Protein AF-A0A6P0RL73-F1 (afdb_monomer)

Secondary structure (DSSP, 8-state):
-HHHHHHHHHHHHHHHHHHT-TTTGGGSTTS-HHHHHHHHHHHHHHHHHHHHHHHHHHH-TTSBGGGTS-HHHHHHHHHHHH--S---SSPPBHHHHHHHHHHHTT-----

Foldseek 3Di:
DVVVVLVVVLVVVVVVVVVVPPPDCVVVPPPDPPVVVVVSVVVSVVVVLLVVLVVCCVVFVADFCCVNAPPVRQLVLCCVQVVDNDDDPGGGTSNVSNVSVCVVVVPPPPD

Solvent-accessible surface area (backbone atoms only — not comparable to full-atom values): 6608 Å² total; per-residue (Å²): 119,69,67,62,56,51,52,53,52,51,52,52,49,53,53,50,60,63,65,68,53,82,73,78,49,81,83,68,63,82,84,49,64,67,57,53,51,53,49,48,54,52,51,46,56,52,50,50,52,52,52,51,53,59,47,46,35,69,75,47,33,80,42,54,28,65,82,84,32,55,72,66,56,52,49,52,50,47,29,67,73,68,72,42,92,80,76,73,96,62,72,57,33,29,38,57,52,51,51,52,54,36,43,76,72,67,48,76,80,79,127

Structure (mmCIF, N/CA/C/O backbone):
data_AF-A0A6P0RL73-F1
#
_entry.id   AF-A0A6P0RL73-F1
#
loop_
_atom_site.group_PDB
_atom_site.id
_atom_site.type_symbol
_atom_site.label_atom_id
_atom_site.label_alt_id
_atom_site.label_comp_id
_atom_site.label_asym_id
_atom_site.label_entity_id
_atom_site.label_seq_id
_atom_site.pdbx_PDB_ins_code
_atom_site.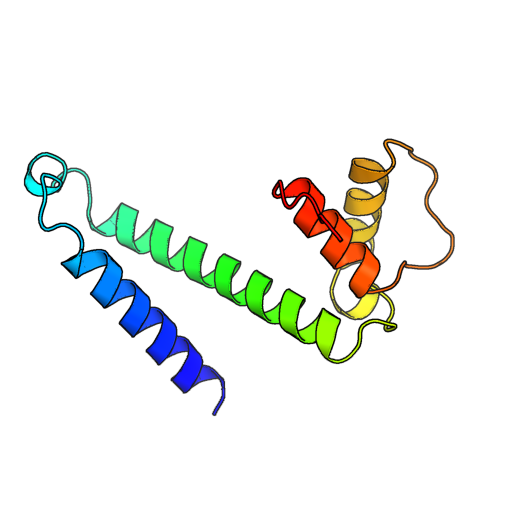Cartn_x
_atom_site.Cartn_y
_atom_site.Cartn_z
_atom_site.occupancy
_atom_site.B_iso_or_equiv
_atom_site.auth_seq_id
_atom_site.auth_comp_id
_atom_site.auth_asym_id
_atom_site.auth_atom_id
_atom_site.pdbx_PDB_model_num
ATOM 1 N N . MET A 1 1 ? -23.627 -9.408 -5.261 1.00 42.38 1 MET A N 1
ATOM 2 C CA . MET A 1 1 ? -23.274 -10.546 -4.377 1.00 42.38 1 MET A CA 1
ATOM 3 C C . MET A 1 1 ? -21.981 -10.307 -3.576 1.00 42.38 1 MET A C 1
ATOM 5 O O . MET A 1 1 ? -21.924 -10.745 -2.436 1.00 42.38 1 MET A O 1
ATOM 9 N N . LEU A 1 2 ? -20.996 -9.552 -4.095 1.00 33.00 2 LEU A N 1
ATOM 10 C CA . LEU A 1 2 ? -19.756 -9.171 -3.380 1.00 33.00 2 LEU A CA 1
ATOM 11 C C . LEU A 1 2 ? -19.970 -8.271 -2.139 1.00 33.00 2 LEU A C 1
ATOM 13 O O . LEU A 1 2 ? -19.357 -8.496 -1.098 1.00 33.00 2 LEU A O 1
ATOM 17 N N . THR A 1 3 ? -20.921 -7.335 -2.184 1.00 36.31 3 THR A N 1
ATOM 18 C CA . THR A 1 3 ? -21.178 -6.379 -1.087 1.00 36.31 3 THR A CA 1
ATOM 19 C C . THR A 1 3 ? -21.685 -7.019 0.212 1.00 36.31 3 THR A C 1
ATOM 21 O O . THR A 1 3 ? -21.322 -6.569 1.295 1.00 36.31 3 THR A O 1
ATOM 24 N N . VAL A 1 4 ? -22.473 -8.097 0.139 1.00 41.00 4 VAL A N 1
ATOM 25 C CA . VAL A 1 4 ? -23.043 -8.763 1.330 1.00 41.00 4 VAL A CA 1
ATOM 26 C C . VAL A 1 4 ? -21.983 -9.585 2.070 1.00 41.00 4 VAL A C 1
ATOM 28 O O . VAL A 1 4 ? -21.939 -9.593 3.300 1.00 41.00 4 VAL A O 1
ATOM 31 N N . VAL A 1 5 ? -21.076 -10.235 1.333 1.00 47.16 5 VAL A N 1
ATOM 32 C CA . VAL A 1 5 ? -19.988 -11.027 1.926 1.00 47.16 5 VAL A CA 1
ATOM 33 C C . VAL A 1 5 ? -18.972 -10.110 2.606 1.00 47.16 5 VAL A C 1
ATOM 35 O O . VAL A 1 5 ? -18.576 -10.386 3.737 1.00 47.16 5 VAL A O 1
ATOM 38 N N . GLN A 1 6 ? -18.648 -8.977 1.983 1.00 47.38 6 GLN A N 1
ATOM 39 C CA . GLN A 1 6 ? -17.823 -7.918 2.566 1.00 47.38 6 GLN A CA 1
ATOM 40 C C . GLN A 1 6 ? -18.389 -7.369 3.866 1.00 47.38 6 GLN A C 1
ATOM 42 O O . GLN A 1 6 ? -17.693 -7.374 4.879 1.00 47.38 6 GLN A O 1
ATOM 47 N N . LEU A 1 7 ? -19.663 -6.967 3.863 1.00 45.53 7 LEU A N 1
ATOM 48 C CA . LEU A 1 7 ? -20.317 -6.459 5.065 1.00 45.53 7 LEU A CA 1
ATOM 49 C C . LEU A 1 7 ? -20.326 -7.522 6.171 1.00 45.53 7 LEU A C 1
ATOM 51 O O . LEU A 1 7 ? -20.074 -7.209 7.325 1.00 45.53 7 LEU A O 1
ATOM 55 N N . SER A 1 8 ? -20.537 -8.797 5.823 1.00 44.88 8 SER A N 1
ATOM 56 C CA . SER A 1 8 ? -20.546 -9.898 6.794 1.00 44.88 8 SER A CA 1
ATOM 57 C C . SER A 1 8 ? -19.163 -10.247 7.362 1.00 44.88 8 SER A C 1
ATOM 59 O O . SER A 1 8 ? -19.074 -10.737 8.487 1.00 44.88 8 SER A O 1
ATOM 61 N N . LEU A 1 9 ? -18.087 -10.047 6.595 1.00 49.12 9 LEU A N 1
ATOM 62 C CA . LEU A 1 9 ? -16.706 -10.265 7.039 1.00 49.12 9 LEU A CA 1
ATOM 63 C C . LEU A 1 9 ? -16.249 -9.125 7.938 1.00 49.12 9 LEU A C 1
ATOM 65 O O . LEU A 1 9 ? -15.673 -9.377 8.992 1.00 49.12 9 LEU A O 1
ATOM 69 N N . VAL A 1 10 ? -16.595 -7.895 7.561 1.00 56.00 10 VAL A N 1
ATOM 70 C CA . VAL A 1 10 ? -16.419 -6.711 8.396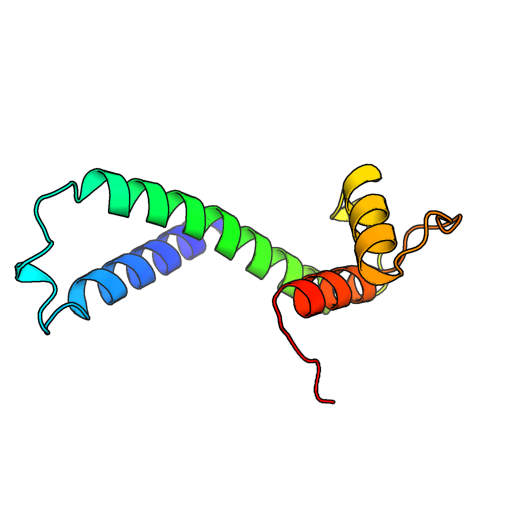 1.00 56.00 10 VAL A CA 1
ATOM 71 C C . VAL A 1 10 ? -17.183 -6.881 9.702 1.00 56.00 10 VAL A C 1
ATOM 73 O O . VAL A 1 10 ? -16.572 -6.825 10.758 1.00 56.00 10 VAL A O 1
ATOM 76 N N . ASN A 1 11 ? -18.477 -7.203 9.662 1.00 52.00 11 ASN A N 1
ATOM 77 C CA . ASN A 1 11 ? -19.286 -7.324 10.876 1.00 52.00 11 ASN A CA 1
ATOM 78 C C . ASN A 1 11 ? -18.797 -8.454 11.801 1.00 52.00 11 ASN A C 1
ATOM 80 O O . ASN A 1 11 ? -18.828 -8.321 13.021 1.00 52.00 11 ASN A O 1
ATOM 84 N N . ARG A 1 12 ? -18.254 -9.540 11.231 1.00 51.50 12 ARG A N 1
ATOM 85 C CA . ARG A 1 12 ? -17.611 -10.621 11.998 1.00 51.50 12 ARG A CA 1
ATOM 86 C C . ARG A 1 12 ? -16.236 -10.247 12.553 1.00 51.50 12 ARG A C 1
ATOM 88 O O . ARG A 1 12 ? -15.868 -10.744 13.614 1.00 51.50 12 ARG A O 1
ATOM 95 N N . ALA A 1 13 ? -15.473 -9.398 11.866 1.00 52.62 13 ALA A N 1
ATO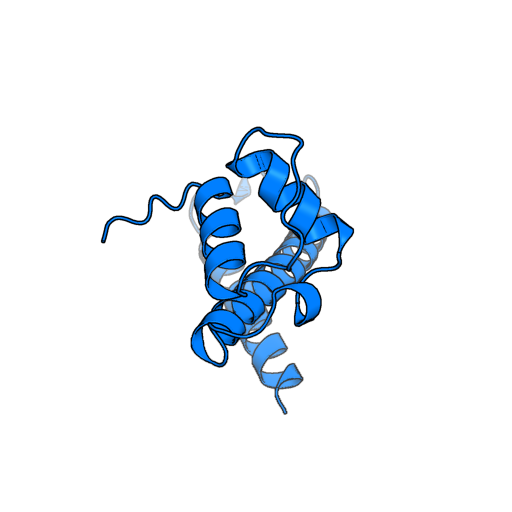M 96 C CA . ALA A 1 13 ? -14.223 -8.847 12.385 1.00 52.62 13 ALA A CA 1
ATOM 97 C C . ALA A 1 13 ? -14.495 -7.847 13.523 1.00 52.62 13 ALA A C 1
ATOM 99 O O . ALA A 1 13 ? -13.848 -7.924 14.564 1.00 52.62 13 ALA A O 1
ATOM 100 N N . LEU A 1 14 ? -15.517 -6.997 13.371 1.00 53.78 14 LEU A N 1
ATOM 101 C CA . LEU A 1 14 ? -16.001 -6.059 14.388 1.00 53.78 14 LEU A CA 1
ATOM 102 C C . LEU A 1 14 ? -16.438 -6.789 15.667 1.00 53.78 14 LEU A C 1
ATOM 104 O O . LEU A 1 14 ? -15.975 -6.454 16.756 1.00 53.78 14 LEU A O 1
ATOM 108 N N . SER A 1 15 ? -17.252 -7.842 15.545 1.00 53.25 15 SER A N 1
ATOM 109 C CA . SER A 1 15 ? -17.718 -8.610 16.707 1.00 53.25 15 SER A CA 1
ATOM 110 C C . SER A 1 15 ? -16.586 -9.358 17.422 1.00 53.25 15 SER A C 1
ATOM 112 O O . SER A 1 15 ? -16.608 -9.503 18.642 1.00 53.25 15 SER A O 1
ATOM 114 N N . ARG A 1 16 ? -15.566 -9.825 16.685 1.00 49.38 16 ARG A N 1
ATOM 115 C CA . ARG A 1 16 ? -14.394 -10.501 17.271 1.00 49.38 16 ARG A CA 1
ATOM 1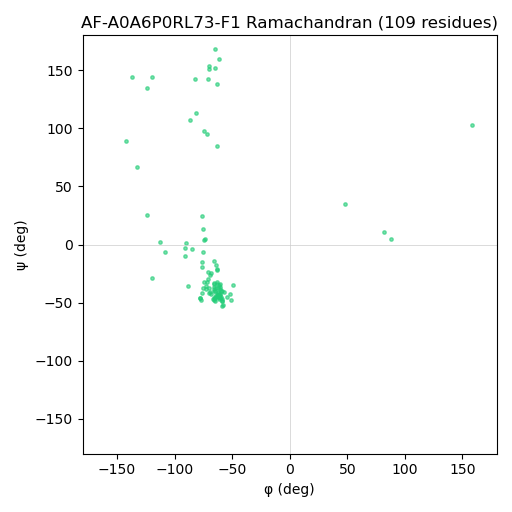16 C C . ARG A 1 16 ? -13.466 -9.541 18.007 1.00 49.38 16 ARG A C 1
ATOM 118 O O . ARG A 1 16 ? -12.947 -9.916 19.054 1.00 49.38 16 ARG A O 1
ATOM 125 N N . LEU A 1 17 ? -13.277 -8.332 17.479 1.00 50.50 17 LEU A N 1
ATOM 126 C CA . LEU A 1 17 ? -12.504 -7.281 18.143 1.00 50.50 17 LEU A CA 1
ATOM 127 C C . LEU A 1 17 ? -13.200 -6.818 19.428 1.00 50.50 17 LEU A C 1
ATOM 129 O O . LEU A 1 17 ? -12.538 -6.644 20.443 1.00 50.50 17 LEU A O 1
ATOM 133 N N . TYR A 1 18 ? -14.534 -6.727 19.418 1.00 53.38 18 TYR A N 1
ATOM 134 C CA . TYR A 1 18 ? -15.319 -6.410 20.611 1.00 53.38 18 TYR A CA 1
ATOM 135 C C . TYR A 1 18 ? -15.141 -7.465 21.722 1.00 53.38 18 TYR A C 1
ATOM 137 O O . TYR A 1 18 ? -14.835 -7.113 22.861 1.00 53.38 18 TYR A O 1
ATOM 145 N N . SER A 1 19 ? -15.231 -8.763 21.395 1.00 45.28 19 SER A N 1
ATOM 146 C CA . SER A 1 19 ? -15.116 -9.857 22.380 1.00 45.28 19 SER A CA 1
ATOM 147 C C . SER A 1 19 ? -13.698 -10.178 22.868 1.00 45.28 19 SER A C 1
ATOM 149 O O . SER A 1 19 ? -13.567 -10.801 23.918 1.00 45.28 19 SER A O 1
ATOM 151 N N . GLN A 1 20 ? -12.633 -9.787 22.159 1.00 46.47 20 GLN A N 1
ATOM 152 C CA . GLN A 1 20 ? -11.255 -10.002 22.643 1.00 46.47 20 GLN A CA 1
ATOM 153 C C . GLN A 1 20 ? -10.839 -9.029 23.763 1.00 46.47 20 GLN A C 1
ATOM 155 O O . GLN A 1 20 ? -9.803 -9.225 24.391 1.00 46.47 20 GLN A O 1
ATOM 160 N N . SER A 1 21 ? -11.673 -8.039 24.086 1.00 45.28 21 SER A N 1
ATOM 161 C CA . SER A 1 21 ? -11.448 -7.034 25.137 1.00 45.28 21 SER A CA 1
ATOM 162 C C . SER A 1 21 ? -11.673 -7.552 26.571 1.00 45.28 21 SER A C 1
ATOM 164 O O . SER A 1 21 ? -11.971 -6.765 27.461 1.00 45.28 21 SER A O 1
ATOM 166 N N . GLY A 1 22 ? -11.551 -8.859 26.822 1.00 47.66 22 GLY A N 1
ATOM 167 C CA . GLY A 1 22 ? -11.772 -9.479 28.138 1.00 47.66 22 GLY A CA 1
ATOM 168 C C . GLY A 1 22 ? -10.650 -9.265 29.162 1.00 47.66 22 GLY A C 1
ATOM 169 O O . GLY A 1 22 ? -10.608 -9.964 30.168 1.00 47.66 22 GLY A O 1
ATOM 170 N N . CYS A 1 23 ? -9.708 -8.351 28.916 1.00 47.34 23 CYS A N 1
ATOM 171 C CA . CYS A 1 23 ? -8.622 -8.073 29.850 1.00 47.34 23 CYS A CA 1
ATOM 172 C C . CYS A 1 23 ? -8.296 -6.573 29.870 1.00 47.34 23 CYS A C 1
ATOM 174 O O . CYS A 1 23 ? -7.452 -6.088 29.122 1.00 47.34 23 CYS A O 1
ATOM 176 N N . GLY A 1 24 ? -8.986 -5.832 30.741 1.00 48.06 24 GLY A N 1
ATOM 177 C CA . GLY A 1 24 ? -8.539 -4.517 31.215 1.00 48.06 24 GLY A CA 1
ATOM 178 C C . GLY A 1 24 ? -8.935 -3.293 30.386 1.00 48.06 24 GLY A C 1
ATOM 179 O O . GLY A 1 24 ? -8.535 -2.187 30.743 1.00 48.06 24 GLY A O 1
ATOM 180 N N . LEU A 1 25 ? -9.747 -3.442 29.333 1.00 45.25 25 LEU A N 1
ATOM 181 C CA . LEU A 1 25 ? -10.281 -2.300 28.572 1.00 45.25 25 LEU A CA 1
ATOM 182 C C . LEU A 1 25 ? -11.431 -1.578 29.308 1.00 45.25 25 LEU A C 1
ATOM 184 O O . LEU A 1 25 ? -11.768 -0.443 28.982 1.00 45.25 25 LEU A O 1
ATOM 188 N N . GLU A 1 26 ? -11.999 -2.215 30.334 1.00 46.50 26 GLU A N 1
ATOM 189 C CA . GLU A 1 26 ? -13.147 -1.741 31.123 1.00 46.50 26 GLU A CA 1
ATOM 190 C C . GLU A 1 26 ? -12.859 -0.473 31.946 1.00 46.50 26 GLU A C 1
ATOM 192 O O . GLU A 1 26 ? -13.789 0.195 32.387 1.00 46.50 26 GLU A O 1
ATOM 197 N N . LYS A 1 27 ? -11.588 -0.080 32.117 1.00 44.59 27 LYS A N 1
ATOM 198 C CA . LYS A 1 27 ? -11.222 1.183 32.790 1.00 44.59 27 LYS A CA 1
ATOM 199 C C . LYS A 1 27 ? -11.078 2.387 31.849 1.00 44.59 27 LYS A C 1
ATOM 201 O O . LYS A 1 27 ? -10.988 3.505 32.341 1.00 44.59 27 LYS A O 1
ATOM 206 N N . LEU A 1 28 ? -11.084 2.180 30.527 1.00 49.97 28 LEU A N 1
ATOM 207 C CA . LEU A 1 28 ? -10.999 3.247 29.511 1.00 49.97 28 LEU A CA 1
ATOM 208 C C . LEU A 1 28 ? -12.287 3.408 28.675 1.00 49.97 28 LEU A C 1
ATOM 210 O O . LEU A 1 28 ? -12.337 4.235 27.766 1.00 49.97 28 LEU A O 1
ATOM 214 N N . GLN A 1 29 ? -13.337 2.629 28.956 1.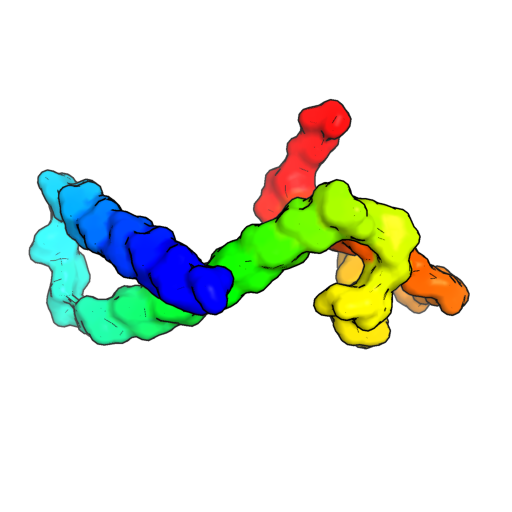00 46.72 29 GLN A N 1
ATOM 215 C CA . GLN A 1 29 ? -14.507 2.473 28.080 1.00 46.72 29 GLN A CA 1
ATOM 216 C C . GLN A 1 29 ? -15.500 3.651 28.009 1.00 46.72 29 GLN A C 1
ATOM 218 O O . GLN A 1 29 ? -16.514 3.530 27.325 1.00 46.72 29 GLN A O 1
ATOM 223 N N . LEU A 1 30 ? -15.252 4.797 28.649 1.00 48.91 30 LEU A N 1
ATOM 224 C CA . LEU A 1 30 ? -16.268 5.857 28.769 1.00 48.91 30 LEU A CA 1
ATOM 225 C C . LEU A 1 30 ? -15.862 7.235 28.237 1.00 48.91 30 LEU A C 1
ATOM 227 O O . LEU A 1 30 ? -16.454 8.224 28.648 1.00 48.91 30 LEU A O 1
ATOM 231 N N . GLU A 1 31 ? -14.927 7.333 27.287 1.00 48.59 31 GLU A N 1
ATOM 232 C CA . GLU A 1 31 ? -14.692 8.626 26.615 1.00 48.59 31 GLU A CA 1
ATOM 233 C C . GLU A 1 31 ? -15.161 8.721 25.163 1.00 48.59 31 GLU A C 1
ATOM 235 O O . GLU A 1 31 ? -15.162 9.833 24.650 1.00 48.59 31 GLU A O 1
ATOM 240 N N . THR A 1 32 ? -15.634 7.631 24.528 1.00 56.75 32 THR A N 1
ATOM 241 C CA . THR A 1 32 ? -16.756 7.560 23.541 1.00 56.75 32 THR A CA 1
ATOM 242 C C . THR A 1 32 ? -16.632 6.306 22.666 1.00 56.75 32 THR A C 1
ATOM 244 O O . THR A 1 32 ? -15.882 6.285 21.688 1.00 56.75 32 THR A O 1
ATOM 247 N N . ALA A 1 33 ? -17.438 5.278 22.947 1.00 60.66 33 ALA A N 1
ATOM 248 C CA . ALA A 1 33 ? -17.623 4.127 22.052 1.00 60.66 33 ALA A CA 1
ATOM 249 C C . ALA A 1 33 ? -17.931 4.562 20.601 1.00 60.66 33 ALA A C 1
ATOM 251 O O . ALA A 1 33 ? -17.409 3.988 19.651 1.00 60.66 33 ALA A O 1
ATOM 252 N N . GLU A 1 34 ? -18.657 5.670 20.434 1.00 61.00 34 GLU A N 1
ATOM 253 C CA . GLU A 1 34 ? -18.971 6.278 19.137 1.00 61.00 34 GLU A CA 1
ATOM 254 C C . GLU A 1 34 ? -17.726 6.725 18.340 1.00 61.00 34 GLU A C 1
ATOM 256 O O . GLU A 1 34 ? -17.682 6.585 17.117 1.00 61.00 34 GLU A O 1
ATOM 261 N N . ARG A 1 35 ? -16.673 7.237 18.999 1.00 60.56 35 ARG A N 1
ATOM 262 C CA . ARG A 1 35 ? -15.420 7.614 18.313 1.00 60.56 35 ARG A CA 1
ATOM 263 C C . ARG A 1 35 ? -14.633 6.387 17.877 1.00 60.56 35 ARG A C 1
ATOM 265 O O . ARG A 1 35 ? -14.034 6.414 16.803 1.00 60.56 35 ARG A O 1
ATOM 272 N N . ILE A 1 36 ? -14.662 5.322 18.677 1.00 65.25 36 ILE A N 1
ATOM 273 C CA . ILE A 1 36 ? -14.039 4.043 18.326 1.00 65.25 36 ILE A CA 1
ATOM 274 C C . ILE A 1 36 ? -14.773 3.428 17.135 1.00 65.25 36 ILE A C 1
ATOM 276 O O . ILE A 1 36 ? -14.125 3.064 16.162 1.00 65.25 36 ILE A O 1
ATOM 280 N N . GLU A 1 37 ? -16.106 3.396 17.147 1.00 67.25 37 GLU A N 1
ATOM 281 C CA . GLU A 1 37 ? -16.905 2.891 16.026 1.00 67.25 37 GLU A CA 1
ATOM 282 C C . GLU A 1 37 ? -16.680 3.689 14.735 1.00 67.25 37 GLU A C 1
ATOM 284 O O . GLU A 1 37 ? -16.472 3.099 13.674 1.00 67.25 37 GLU A O 1
ATOM 289 N N . ARG A 1 38 ? -16.636 5.027 14.807 1.00 71.44 38 ARG A N 1
ATOM 290 C CA . ARG A 1 38 ? -16.336 5.879 13.640 1.00 71.44 38 ARG A CA 1
ATOM 291 C C . ARG A 1 38 ? -14.926 5.655 13.098 1.00 71.44 38 ARG A C 1
ATOM 293 O O . ARG A 1 38 ? -14.737 5.560 11.881 1.00 71.44 38 ARG A O 1
ATOM 300 N N . ALA A 1 39 ? -13.935 5.552 13.983 1.00 72.44 39 ALA A N 1
ATOM 301 C CA . ALA A 1 39 ? -12.566 5.244 13.586 1.00 72.44 39 ALA A CA 1
ATOM 302 C C . ALA A 1 39 ? -12.498 3.863 12.922 1.00 72.44 39 ALA A C 1
ATOM 304 O O . ALA A 1 39 ? -11.915 3.713 11.853 1.00 72.44 39 ALA A O 1
ATOM 305 N N . LEU A 1 40 ? -13.165 2.872 13.504 1.00 76.62 40 LEU A N 1
ATOM 306 C CA . LEU A 1 40 ? -13.194 1.495 13.032 1.00 76.62 40 LEU A CA 1
ATOM 307 C C . LEU A 1 40 ? -13.897 1.356 11.674 1.00 76.62 40 LEU A C 1
ATOM 309 O O . LEU A 1 40 ? -13.394 0.651 10.799 1.00 76.62 40 LEU A O 1
ATOM 313 N N . ALA A 1 41 ? -14.997 2.079 11.448 1.00 78.12 41 ALA A N 1
ATOM 314 C CA . ALA A 1 41 ? -15.651 2.159 10.143 1.00 78.12 41 ALA A CA 1
ATOM 315 C C . ALA A 1 41 ? -14.716 2.761 9.080 1.00 78.12 41 ALA A C 1
ATOM 317 O O . ALA A 1 41 ? -14.591 2.224 7.979 1.00 78.12 41 ALA A O 1
ATOM 318 N N . THR A 1 42 ? -13.990 3.824 9.431 1.00 75.94 42 THR A N 1
ATOM 319 C CA . THR A 1 42 ? -13.023 4.467 8.528 1.00 75.94 42 THR A CA 1
ATOM 320 C C . THR A 1 42 ? -11.861 3.527 8.198 1.00 75.94 42 THR A C 1
ATOM 322 O O . THR A 1 42 ? -11.554 3.307 7.025 1.00 75.94 42 THR A O 1
ATOM 325 N N . TYR A 1 43 ? -11.262 2.891 9.211 1.00 74.31 43 TYR A N 1
ATOM 326 C CA . TYR A 1 43 ? -10.194 1.908 9.016 1.00 74.31 43 TYR A CA 1
ATOM 327 C C . TYR A 1 43 ? -10.657 0.707 8.202 1.00 74.31 43 TYR A C 1
ATOM 329 O O . TYR A 1 43 ? -9.895 0.195 7.390 1.00 74.31 43 TYR A O 1
ATOM 337 N N . THR A 1 44 ? -11.908 0.285 8.362 1.00 79.38 44 THR A N 1
ATOM 338 C CA . THR A 1 44 ? -12.483 -0.807 7.578 1.00 79.38 44 THR A CA 1
ATOM 339 C C . THR A 1 44 ? -12.543 -0.466 6.091 1.00 79.38 44 THR A C 1
ATOM 341 O O . THR A 1 44 ? -12.178 -1.298 5.263 1.00 79.38 44 THR A O 1
ATOM 344 N N . ILE A 1 45 ? -12.977 0.746 5.734 1.00 84.12 45 ILE A N 1
ATOM 345 C CA . ILE A 1 45 ? -13.040 1.187 4.332 1.00 84.12 45 ILE A CA 1
ATOM 346 C C . ILE A 1 45 ? -11.635 1.197 3.717 1.00 84.12 45 ILE A C 1
ATOM 348 O O . ILE A 1 45 ? -11.437 0.697 2.608 1.00 84.12 45 ILE A O 1
ATOM 352 N N . VAL A 1 46 ? -10.646 1.705 4.459 1.00 79.62 46 VAL A N 1
ATOM 353 C CA . VAL A 1 46 ? -9.240 1.720 4.026 1.00 79.62 46 VAL A CA 1
ATOM 354 C C . VAL A 1 46 ? -8.684 0.298 3.902 1.00 79.62 46 VAL A C 1
ATOM 356 O O . VAL A 1 46 ? -8.086 -0.039 2.881 1.00 79.62 46 VAL A O 1
ATOM 359 N N . ALA A 1 47 ? -8.929 -0.566 4.890 1.00 78.19 47 ALA A N 1
ATOM 360 C CA . ALA A 1 47 ? -8.483 -1.958 4.891 1.00 78.19 47 ALA A CA 1
ATOM 361 C C . ALA A 1 47 ? -9.096 -2.758 3.737 1.00 78.19 47 ALA A C 1
ATOM 363 O O . ALA A 1 47 ? -8.398 -3.526 3.076 1.00 78.19 47 ALA A O 1
ATOM 364 N N . TRP A 1 48 ? -10.381 -2.546 3.445 1.00 86.06 48 TRP A N 1
ATOM 365 C CA . TRP A 1 48 ? -11.034 -3.149 2.289 1.00 86.06 48 TRP A CA 1
ATOM 366 C C . TRP A 1 48 ? -10.378 -2.707 0.975 1.00 86.06 48 TRP A C 1
ATOM 368 O O . TRP A 1 48 ? -10.118 -3.536 0.104 1.00 86.06 48 TRP A O 1
ATOM 378 N N . ARG A 1 49 ? -10.073 -1.412 0.836 1.00 81.69 49 ARG A N 1
ATOM 379 C CA . ARG A 1 49 ? -9.422 -0.877 -0.366 1.00 81.69 49 ARG A CA 1
ATOM 380 C C . ARG A 1 49 ? -8.009 -1.434 -0.545 1.00 81.69 49 ARG A C 1
ATOM 382 O O . ARG A 1 49 ? -7.653 -1.812 -1.656 1.00 81.69 49 ARG A O 1
ATOM 389 N N . LEU A 1 50 ? -7.242 -1.569 0.538 1.00 78.12 50 LEU A N 1
ATOM 390 C CA . LEU A 1 50 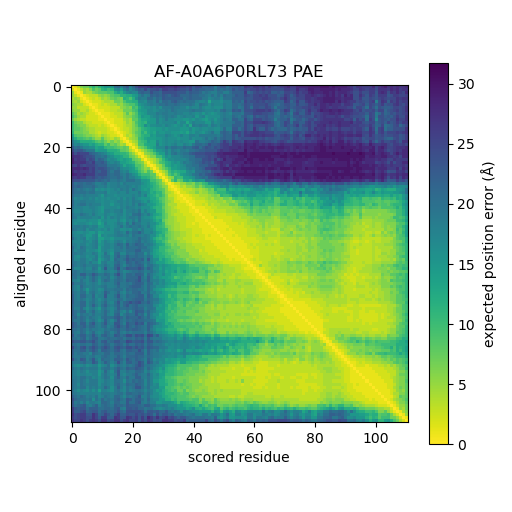? -5.936 -2.237 0.524 1.00 78.12 50 LEU A CA 1
ATOM 391 C C . LEU A 1 50 ? -6.055 -3.710 0.117 1.00 78.12 50 LEU A C 1
ATOM 393 O O . LEU A 1 50 ? -5.290 -4.179 -0.723 1.00 78.12 50 LEU A O 1
ATOM 397 N N . LEU A 1 51 ? -7.039 -4.432 0.657 1.00 82.12 51 LEU A N 1
ATOM 398 C CA . LEU A 1 51 ? -7.282 -5.824 0.287 1.00 82.12 51 LEU A CA 1
ATOM 399 C C . LEU A 1 51 ? -7.616 -5.955 -1.205 1.00 82.12 51 LEU A C 1
ATOM 401 O O . LEU A 1 51 ? -7.038 -6.800 -1.886 1.00 82.12 51 LEU A O 1
ATOM 405 N N . TRP A 1 52 ? -8.494 -5.098 -1.726 1.00 85.12 52 TRP A N 1
ATOM 406 C CA . TRP A 1 52 ? -8.828 -5.080 -3.149 1.00 85.12 52 TRP A CA 1
ATOM 407 C C . TRP A 1 52 ? -7.596 -4.806 -4.025 1.00 85.12 52 TRP A C 1
ATOM 409 O O . TRP A 1 52 ? -7.339 -5.560 -4.958 1.00 85.12 52 TRP A O 1
ATOM 419 N N . LEU A 1 53 ? -6.760 -3.828 -3.660 1.00 81.06 53 LEU A N 1
ATOM 420 C CA . LEU A 1 53 ? -5.498 -3.547 -4.356 1.00 81.06 53 LEU A CA 1
ATOM 421 C C . LEU A 1 53 ? -4.547 -4.757 -4.372 1.00 81.06 53 LEU A C 1
ATOM 423 O O . LEU A 1 53 ? -3.934 -5.055 -5.397 1.00 81.06 53 LEU A O 1
ATOM 427 N N . THR A 1 54 ? -4.451 -5.505 -3.265 1.00 81.31 54 THR A N 1
ATOM 428 C CA . THR A 1 54 ? -3.650 -6.743 -3.239 1.00 81.31 54 THR A CA 1
ATOM 429 C C . THR A 1 54 ? -4.233 -7.865 -4.094 1.00 81.31 54 THR A C 1
ATOM 431 O O . THR A 1 54 ? -3.489 -8.756 -4.502 1.00 81.31 54 THR A O 1
ATOM 434 N N . TYR A 1 55 ? -5.543 -7.853 -4.348 1.00 85.56 55 TYR A N 1
ATOM 435 C CA . TYR A 1 55 ? -6.198 -8.818 -5.224 1.00 85.56 55 TYR A CA 1
ATOM 436 C C . TYR A 1 55 ? -5.970 -8.464 -6.696 1.00 85.56 55 TYR A C 1
ATOM 438 O O . TYR A 1 55 ? -5.543 -9.326 -7.462 1.00 85.56 55 TYR A O 1
ATOM 446 N N . GLU A 1 56 ? -6.138 -7.192 -7.066 1.00 83.81 56 GLU A N 1
ATOM 447 C CA . GLU A 1 56 ? -5.844 -6.696 -8.417 1.00 83.81 56 GLU A CA 1
ATOM 448 C C . GLU A 1 56 ? -4.393 -6.964 -8.822 1.00 83.81 56 GLU A C 1
ATOM 450 O O . GLU A 1 56 ? -4.138 -7.458 -9.917 1.00 83.81 56 GLU A O 1
ATOM 455 N N . ALA A 1 57 ? -3.435 -6.774 -7.910 1.00 82.56 57 ALA A N 1
ATOM 456 C CA . ALA A 1 57 ? -2.034 -7.099 -8.177 1.00 82.56 57 ALA A CA 1
ATOM 457 C C . ALA A 1 57 ? -1.766 -8.589 -8.445 1.00 82.56 57 ALA A C 1
ATOM 459 O O . ALA A 1 57 ? -0.748 -8.918 -9.047 1.00 82.56 57 ALA A O 1
ATOM 460 N N . ARG A 1 58 ? -2.640 -9.499 -7.994 1.00 83.44 58 ARG A N 1
ATOM 461 C CA . ARG A 1 58 ? -2.533 -10.937 -8.302 1.00 83.44 58 ARG A CA 1
ATOM 462 C C . ARG A 1 58 ? -3.247 -11.299 -9.593 1.00 83.44 58 ARG A C 1
ATOM 464 O O . ARG A 1 58 ? -2.796 -12.203 -10.285 1.00 83.44 58 ARG A O 1
ATOM 471 N N . TYR A 1 59 ? -4.366 -10.638 -9.873 1.00 86.25 59 TYR A N 1
ATOM 472 C CA . TYR A 1 59 ? -5.189 -10.926 -11.038 1.00 86.25 59 TYR A CA 1
ATOM 473 C C . TYR A 1 59 ? -4.582 -10.329 -12.315 1.00 86.25 59 TYR A C 1
ATOM 475 O O . TYR A 1 59 ? -4.425 -11.042 -13.300 1.00 86.25 59 TYR A O 1
ATOM 483 N N . ASN A 1 60 ? -4.151 -9.064 -12.266 1.00 86.12 60 ASN A N 1
ATOM 484 C CA . ASN A 1 60 ? -3.567 -8.326 -13.389 1.00 86.12 60 ASN A CA 1
ATOM 485 C C . ASN A 1 60 ? -2.265 -7.603 -12.980 1.00 86.12 60 ASN A C 1
ATOM 487 O O . ASN A 1 60 ? -2.213 -6.372 -12.965 1.00 86.12 60 ASN A O 1
ATOM 491 N N . PRO A 1 61 ? -1.182 -8.334 -12.654 1.00 84.31 61 PRO A N 1
ATOM 492 C CA . PRO A 1 61 ? 0.068 -7.727 -12.181 1.00 84.31 61 PRO A CA 1
ATOM 493 C C . PRO A 1 61 ? 0.716 -6.763 -13.186 1.00 84.31 61 PRO A C 1
ATOM 495 O O . PRO A 1 61 ? 1.325 -5.776 -12.769 1.00 84.31 61 PRO A O 1
ATOM 498 N N . GLU A 1 62 ? 0.580 -7.052 -14.484 1.00 86.88 62 GLU A N 1
ATOM 499 C CA . GLU A 1 62 ? 1.233 -6.337 -15.592 1.00 86.88 62 GLU A CA 1
ATOM 500 C C . GLU A 1 62 ? 0.400 -5.173 -16.151 1.00 86.88 62 GLU A C 1
ATOM 502 O O . GLU A 1 62 ? 0.855 -4.461 -17.044 1.00 86.88 62 GLU A O 1
ATOM 507 N N . ALA A 1 63 ? -0.820 -4.962 -15.649 1.00 86.38 63 ALA A N 1
ATOM 508 C CA . ALA A 1 63 ? -1.620 -3.816 -16.062 1.00 86.38 63 ALA A CA 1
ATOM 509 C C . ALA A 1 63 ? -0.948 -2.498 -15.620 1.00 86.38 63 ALA A C 1
ATOM 511 O O . ALA A 1 63 ? -0.209 -2.477 -14.625 1.00 86.38 63 ALA A O 1
ATOM 512 N N . PRO A 1 64 ? -1.179 -1.390 -16.343 1.00 86.44 64 PRO A N 1
ATOM 513 C CA . PRO A 1 64 ? -0.614 -0.101 -15.978 1.00 86.44 64 PRO A CA 1
ATOM 514 C C . PRO A 1 64 ? -1.287 0.447 -14.714 1.00 86.44 64 PRO A C 1
ATOM 516 O O . PRO A 1 64 ? -2.493 0.293 -14.503 1.00 86.44 64 PRO A O 1
ATOM 519 N N . ALA A 1 65 ? -0.500 1.095 -13.853 1.00 83.19 65 ALA A N 1
ATOM 520 C CA . ALA A 1 65 ? -0.972 1.604 -12.568 1.00 83.19 65 ALA A CA 1
ATOM 521 C C . ALA A 1 65 ? -2.045 2.700 -12.681 1.00 83.19 65 ALA A C 1
ATOM 523 O O . ALA A 1 65 ? -2.755 2.922 -11.703 1.00 83.19 65 ALA A O 1
ATOM 524 N N . ASP A 1 66 ? -2.208 3.342 -13.846 1.00 85.12 66 ASP A N 1
ATOM 525 C CA . ASP A 1 66 ? -3.250 4.358 -14.068 1.00 85.12 66 ASP A CA 1
ATOM 526 C C . ASP A 1 66 ? -4.679 3.794 -13.941 1.00 85.12 66 ASP A C 1
ATOM 528 O O . ASP A 1 66 ? -5.623 4.523 -13.648 1.00 85.12 66 ASP A O 1
ATOM 532 N N . THR A 1 67 ? -4.826 2.472 -14.079 1.00 83.00 67 THR A N 1
ATOM 533 C CA . THR A 1 67 ? -6.106 1.768 -13.915 1.00 83.00 67 THR A CA 1
ATOM 534 C C . THR A 1 67 ? -6.592 1.708 -12.464 1.00 83.00 67 THR A C 1
ATOM 536 O O . THR A 1 67 ? -7.791 1.564 -12.225 1.00 83.00 67 THR A O 1
ATOM 539 N N . ILE A 1 68 ? -5.681 1.817 -11.490 1.00 82.19 68 ILE A N 1
ATOM 540 C CA . ILE A 1 68 ? -5.977 1.686 -10.051 1.00 82.19 68 ILE A CA 1
ATOM 541 C C . ILE A 1 68 ? -5.642 2.942 -9.240 1.00 82.19 68 ILE A C 1
ATOM 543 O O . ILE A 1 68 ? -6.259 3.184 -8.201 1.00 82.19 68 ILE A O 1
ATOM 547 N N . LEU A 1 69 ? -4.657 3.715 -9.692 1.00 81.44 69 LEU A N 1
ATOM 548 C CA . LEU A 1 69 ? -4.137 4.916 -9.056 1.00 81.44 69 LEU A CA 1
ATOM 549 C C . LEU A 1 69 ? -4.244 6.049 -10.067 1.00 81.44 69 LEU A C 1
ATOM 551 O O . LEU A 1 69 ? -3.855 5.901 -11.222 1.00 81.44 69 LEU A O 1
ATOM 555 N N . SER A 1 70 ? -4.725 7.205 -9.633 1.00 85.94 70 SER A N 1
ATOM 556 C CA . SER A 1 70 ? -4.700 8.396 -10.473 1.00 85.94 70 SER A CA 1
ATOM 557 C C . SER A 1 70 ? -3.264 8.788 -10.833 1.00 85.94 70 SER A C 1
ATOM 559 O O . SER A 1 70 ? -2.301 8.437 -10.143 1.00 85.94 70 SER A O 1
ATOM 561 N N . THR A 1 71 ? -3.118 9.573 -11.901 1.00 84.38 71 THR A N 1
ATOM 562 C CA . THR A 1 71 ? -1.810 10.023 -12.390 1.00 84.38 71 THR A CA 1
ATOM 563 C C . THR A 1 71 ? -0.961 10.668 -11.298 1.00 84.38 71 THR A C 1
ATOM 565 O O . THR A 1 71 ? 0.221 10.370 -11.166 1.00 84.38 71 THR A O 1
ATOM 568 N N . ILE A 1 72 ? -1.582 11.501 -10.465 1.00 84.31 72 ILE A N 1
ATOM 569 C CA . ILE A 1 72 ? -0.898 12.210 -9.382 1.00 84.31 72 ILE A CA 1
ATOM 570 C C . ILE A 1 72 ? -0.486 11.236 -8.268 1.00 84.31 72 ILE A C 1
ATOM 572 O O . ILE A 1 72 ? 0.598 11.373 -7.706 1.00 84.31 72 ILE A O 1
ATOM 576 N N . GLU A 1 73 ? -1.315 10.235 -7.957 1.00 85.25 73 GLU A N 1
ATOM 577 C CA . GLU A 1 73 ? -1.040 9.268 -6.888 1.00 85.25 73 GLU A CA 1
ATOM 578 C C . GLU A 1 73 ? 0.173 8.390 -7.205 1.00 85.25 73 GLU A C 1
ATOM 580 O O . GLU A 1 73 ? 1.059 8.250 -6.358 1.00 85.25 73 GLU A O 1
ATOM 585 N N . TRP A 1 74 ? 0.263 7.825 -8.416 1.00 85.31 74 TRP A N 1
ATOM 586 C CA . TRP A 1 74 ? 1.416 6.987 -8.763 1.00 85.31 74 TRP A CA 1
ATOM 587 C C . TRP A 1 74 ? 2.693 7.818 -8.963 1.00 85.31 74 TRP A C 1
ATOM 589 O O . TRP A 1 74 ? 3.777 7.350 -8.615 1.00 85.31 74 TRP A O 1
ATOM 599 N N . GLN A 1 75 ? 2.585 9.061 -9.447 1.00 87.56 75 GLN A N 1
ATOM 600 C CA . GLN A 1 75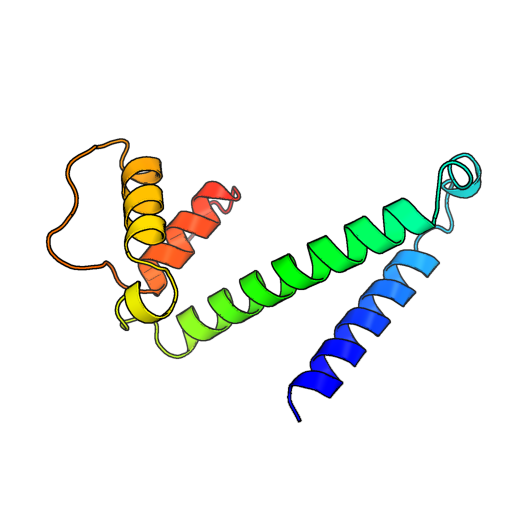 ? 3.721 9.984 -9.545 1.00 87.56 75 GLN A CA 1
ATOM 601 C C . GLN A 1 75 ? 4.257 10.366 -8.161 1.00 87.56 75 GLN A C 1
ATOM 603 O O . GLN A 1 75 ? 5.462 10.304 -7.920 1.00 87.56 75 GLN A O 1
ATOM 608 N N . ALA A 1 76 ? 3.370 10.703 -7.221 1.00 86.81 76 ALA A N 1
ATOM 609 C CA . ALA A 1 76 ? 3.749 10.999 -5.842 1.00 86.81 76 ALA A CA 1
ATOM 610 C C . ALA A 1 76 ? 4.396 9.784 -5.163 1.00 86.81 76 ALA A C 1
ATOM 612 O O . ALA A 1 76 ? 5.423 9.917 -4.489 1.00 86.81 76 ALA A O 1
ATOM 613 N N . LEU A 1 77 ? 3.841 8.589 -5.385 1.00 85.75 77 LEU A N 1
ATOM 614 C CA . LEU A 1 77 ? 4.416 7.333 -4.914 1.00 85.75 77 LEU A CA 1
ATOM 615 C C . LEU A 1 77 ? 5.829 7.120 -5.475 1.00 85.75 77 LEU A C 1
ATOM 617 O O . LEU A 1 77 ? 6.756 6.835 -4.716 1.00 85.75 77 LEU A O 1
ATOM 621 N N . TYR A 1 78 ? 6.009 7.323 -6.782 1.00 87.12 78 TYR A N 1
ATOM 622 C CA . TYR A 1 78 ? 7.301 7.192 -7.451 1.00 87.12 78 TYR A CA 1
ATOM 623 C C . TYR A 1 78 ? 8.347 8.144 -6.863 1.00 87.12 78 TYR A C 1
ATOM 625 O O . TYR A 1 78 ? 9.447 7.707 -6.517 1.00 87.12 78 TYR A O 1
ATOM 633 N N . CYS A 1 79 ? 8.002 9.425 -6.709 1.00 86.81 79 CYS A N 1
ATOM 634 C CA . CYS A 1 79 ? 8.892 10.435 -6.136 1.00 86.81 79 CYS A CA 1
ATOM 635 C C . CYS A 1 79 ? 9.265 10.110 -4.685 1.00 86.81 79 CYS A C 1
ATOM 637 O O . CYS A 1 79 ? 10.409 10.314 -4.280 1.00 86.81 79 CYS A O 1
ATOM 639 N N . THR A 1 80 ? 8.323 9.566 -3.910 1.00 85.88 80 THR A N 1
ATOM 640 C CA . THR A 1 80 ? 8.545 9.195 -2.504 1.00 85.88 80 THR A CA 1
ATOM 641 C C . THR A 1 80 ? 9.514 8.019 -2.381 1.00 85.88 80 THR A C 1
ATOM 643 O O . THR A 1 80 ? 10.412 8.046 -1.540 1.00 85.88 80 THR A O 1
ATOM 646 N N . VAL A 1 81 ? 9.375 7.000 -3.235 1.00 85.19 81 VAL A N 1
ATOM 647 C CA . VAL A 1 81 ? 10.235 5.808 -3.195 1.00 85.19 81 VAL A CA 1
ATOM 648 C C . VAL A 1 81 ? 11.614 6.071 -3.795 1.00 85.19 81 VAL A C 1
ATOM 650 O O . VAL A 1 81 ? 12.623 5.739 -3.176 1.00 85.19 81 VAL A O 1
ATOM 653 N N . ASN A 1 82 ? 11.674 6.694 -4.973 1.00 84.50 82 ASN A N 1
ATOM 654 C CA . ASN A 1 82 ? 12.931 6.929 -5.689 1.00 84.50 82 ASN A CA 1
ATOM 655 C C . ASN A 1 82 ? 13.650 8.207 -5.235 1.00 84.50 82 ASN A C 1
ATOM 657 O O . ASN A 1 82 ? 14.741 8.493 -5.724 1.00 84.50 82 ASN A O 1
ATOM 661 N N . LYS A 1 83 ? 13.045 8.994 -4.329 1.00 83.38 83 LYS A N 1
ATOM 662 C CA . LYS A 1 83 ? 13.571 10.273 -3.815 1.00 83.38 83 LYS A CA 1
ATOM 663 C C . LYS A 1 83 ? 14.053 11.211 -4.927 1.00 83.38 83 LYS A C 1
ATOM 665 O O . LYS A 1 83 ? 15.047 11.914 -4.772 1.00 83.38 83 LYS A O 1
ATOM 670 N N . THR A 1 84 ? 13.364 11.183 -6.062 1.00 81.25 84 THR A N 1
ATOM 671 C CA . THR A 1 84 ? 13.761 11.884 -7.284 1.00 81.25 84 THR A CA 1
ATOM 672 C C . THR A 1 84 ? 12.538 12.551 -7.898 1.00 81.25 84 THR A C 1
ATOM 674 O O . THR A 1 84 ? 11.446 11.993 -7.851 1.00 81.25 84 THR A O 1
ATOM 677 N N . SER A 1 85 ? 12.724 13.729 -8.495 1.00 77.75 85 SER A N 1
ATOM 678 C CA . SER A 1 85 ? 11.657 14.489 -9.169 1.00 77.75 85 SER A CA 1
ATOM 679 C C . SER A 1 85 ? 11.510 14.158 -10.661 1.00 77.75 85 SER A C 1
ATOM 681 O O . SER A 1 85 ? 10.702 14.771 -11.352 1.00 77.75 85 SER A O 1
ATOM 683 N N . THR A 1 86 ? 12.307 13.225 -11.183 1.00 79.62 86 THR A N 1
ATOM 684 C CA . THR A 1 86 ? 12.265 12.789 -12.582 1.00 79.62 86 THR A CA 1
ATOM 685 C C . THR A 1 86 ? 11.233 11.683 -12.722 1.00 79.62 86 THR A C 1
ATOM 687 O O . THR A 1 86 ? 11.454 10.558 -12.269 1.00 79.62 86 THR A O 1
ATOM 690 N N . LEU A 1 87 ? 10.101 12.015 -13.330 1.00 81.44 87 LEU A N 1
ATOM 691 C CA . LEU A 1 87 ? 9.019 11.071 -13.562 1.00 81.44 87 LEU A CA 1
ATOM 692 C C . LEU A 1 87 ? 9.297 10.228 -14.816 1.00 81.44 87 LEU A C 1
ATOM 694 O O . LEU A 1 87 ? 9.819 10.762 -15.796 1.00 81.44 87 LEU A O 1
ATOM 698 N N . PRO A 1 88 ? 8.950 8.932 -14.808 1.00 81.44 88 PRO A N 1
ATOM 699 C CA . PRO A 1 88 ? 8.990 8.114 -16.012 1.00 81.44 88 PRO A CA 1
ATOM 700 C C . PRO A 1 88 ? 7.889 8.536 -17.001 1.00 81.44 88 PRO A C 1
ATOM 702 O O . PRO A 1 88 ? 6.825 9.008 -16.601 1.00 81.44 88 PRO A O 1
ATOM 705 N N . GLU A 1 89 ? 8.144 8.334 -18.297 1.00 78.94 89 GLU A N 1
ATOM 706 C CA . GLU A 1 89 ? 7.214 8.671 -19.393 1.00 78.94 89 GLU A CA 1
ATOM 707 C C . GLU A 1 89 ? 5.966 7.771 -19.418 1.00 78.94 89 GLU A C 1
ATOM 709 O O . GLU A 1 89 ? 4.897 8.182 -19.867 1.00 78.94 89 GLU A O 1
ATOM 714 N N . HIS A 1 90 ? 6.090 6.548 -18.895 1.00 81.44 90 HIS A N 1
ATOM 715 C CA . HIS A 1 90 ? 5.013 5.565 -18.829 1.00 81.44 90 HIS A CA 1
ATOM 716 C C . HIS A 1 90 ? 4.706 5.174 -17.381 1.00 81.44 90 HIS A C 1
ATOM 718 O O . HIS A 1 90 ? 5.631 5.079 -16.563 1.00 81.44 90 HIS A O 1
ATOM 724 N N . PRO A 1 91 ? 3.425 4.919 -17.050 1.00 83.62 91 PRO A N 1
ATOM 725 C CA . PRO A 1 91 ? 3.057 4.455 -15.726 1.00 83.62 91 PRO A CA 1
ATOM 726 C C . PRO A 1 91 ? 3.688 3.078 -15.458 1.00 83.62 91 PRO A C 1
ATOM 728 O O . PRO A 1 91 ? 3.688 2.212 -16.336 1.00 83.62 91 PRO A O 1
ATOM 731 N N . PRO A 1 92 ? 4.215 2.850 -14.246 1.00 87.12 92 PRO A N 1
ATOM 732 C CA . PRO A 1 92 ? 4.705 1.538 -13.838 1.00 87.12 92 PRO A CA 1
ATOM 733 C C . PRO A 1 92 ? 3.559 0.515 -13.761 1.00 87.12 92 PRO A C 1
ATOM 735 O O . PRO A 1 92 ? 2.377 0.865 -13.769 1.00 87.12 92 PRO A O 1
ATOM 738 N N . THR A 1 93 ? 3.905 -0.767 -13.644 1.00 89.38 93 THR A N 1
ATOM 739 C CA . THR A 1 93 ? 2.917 -1.841 -13.479 1.00 89.38 93 THR A CA 1
ATOM 740 C C . THR A 1 93 ? 2.245 -1.799 -12.104 1.00 89.38 93 THR A C 1
ATOM 742 O O . THR A 1 93 ? 2.844 -1.356 -11.115 1.00 89.38 93 THR A O 1
ATOM 745 N N . ILE A 1 94 ? 1.015 -2.321 -12.011 1.00 87.00 94 ILE A N 1
ATOM 746 C CA . ILE A 1 94 ? 0.269 -2.453 -10.747 1.00 87.00 94 ILE A CA 1
ATOM 747 C C . ILE A 1 94 ? 1.122 -3.141 -9.682 1.00 87.00 94 ILE A C 1
ATOM 749 O O . ILE A 1 94 ? 1.228 -2.648 -8.558 1.00 87.00 94 ILE A O 1
ATOM 753 N N . LYS A 1 95 ? 1.771 -4.257 -10.035 1.00 85.75 95 LYS A N 1
ATOM 754 C CA . LYS A 1 95 ? 2.622 -5.019 -9.113 1.00 85.75 95 LYS A CA 1
ATOM 755 C C . LYS A 1 95 ? 3.705 -4.143 -8.477 1.00 85.75 95 LYS A C 1
ATOM 757 O O . LYS A 1 95 ? 3.903 -4.202 -7.266 1.00 85.75 95 LYS A O 1
ATOM 762 N N . THR A 1 96 ? 4.367 -3.316 -9.282 1.00 86.25 96 THR A N 1
ATOM 763 C CA . THR A 1 96 ? 5.427 -2.406 -8.829 1.00 86.25 96 THR A CA 1
ATOM 764 C C . THR A 1 96 ? 4.882 -1.338 -7.880 1.00 86.25 96 THR A C 1
ATOM 766 O O . THR A 1 96 ? 5.438 -1.126 -6.804 1.00 86.25 96 THR A O 1
ATOM 769 N N . CYS A 1 97 ? 3.748 -0.720 -8.217 1.00 86.31 97 CYS A N 1
ATOM 770 C CA . CYS A 1 97 ? 3.101 0.263 -7.347 1.00 86.31 97 CYS A CA 1
ATOM 771 C C . CYS A 1 97 ? 2.657 -0.330 -6.006 1.00 86.31 97 CYS A C 1
ATOM 773 O O . CYS A 1 97 ? 2.881 0.270 -4.956 1.00 86.31 97 CYS A O 1
ATOM 775 N N . ILE A 1 98 ? 2.063 -1.525 -6.010 1.00 84.06 98 ILE A N 1
ATOM 776 C CA . ILE A 1 98 ? 1.671 -2.204 -4.769 1.00 84.06 98 ILE A CA 1
ATOM 777 C C . ILE A 1 98 ? 2.896 -2.587 -3.939 1.00 84.06 98 ILE A C 1
ATOM 779 O O . ILE A 1 98 ? 2.864 -2.453 -2.717 1.00 84.06 98 ILE A O 1
ATOM 783 N N . PHE A 1 99 ? 3.993 -2.992 -4.578 1.00 84.31 99 PHE A N 1
ATOM 784 C CA . PHE A 1 99 ? 5.252 -3.265 -3.892 1.00 84.31 99 PHE A CA 1
ATOM 785 C C . PHE A 1 99 ? 5.806 -2.017 -3.190 1.00 84.31 99 PHE A C 1
ATOM 787 O O . PHE A 1 99 ? 6.188 -2.077 -2.024 1.00 84.31 99 PHE A O 1
ATOM 794 N N . TRP A 1 100 ? 5.794 -0.870 -3.867 1.00 85.25 100 TRP A N 1
ATOM 795 C CA . TRP A 1 100 ? 6.186 0.419 -3.295 1.00 85.25 100 TRP A CA 1
ATOM 796 C C . TRP A 1 100 ? 5.294 0.851 -2.132 1.00 85.25 100 TRP A C 1
ATOM 798 O O . TRP A 1 100 ? 5.803 1.253 -1.088 1.00 85.25 100 TRP A O 1
ATOM 808 N N . LEU A 1 101 ? 3.974 0.715 -2.274 1.00 82.81 101 LEU A N 1
ATOM 809 C CA . LEU A 1 101 ? 3.026 0.990 -1.191 1.00 82.81 101 LEU A CA 1
ATOM 810 C C . LEU A 1 101 ? 3.264 0.081 0.017 1.00 82.81 101 LEU A C 1
ATOM 812 O O . LEU A 1 101 ? 3.260 0.549 1.154 1.00 82.81 101 LEU A O 1
ATOM 816 N N . ALA A 1 102 ? 3.517 -1.206 -0.221 1.00 81.56 102 ALA A N 1
ATOM 817 C CA . ALA A 1 102 ? 3.844 -2.149 0.836 1.00 81.56 102 ALA A CA 1
ATOM 818 C C . ALA A 1 102 ? 5.153 -1.747 1.540 1.00 81.56 102 ALA A C 1
ATOM 820 O O . ALA A 1 102 ? 5.193 -1.699 2.770 1.00 81.56 102 ALA A O 1
ATOM 821 N N . ALA A 1 103 ? 6.192 -1.385 0.781 1.00 80.81 103 ALA A N 1
ATOM 822 C CA . ALA A 1 103 ? 7.469 -0.932 1.329 1.00 80.81 103 ALA A CA 1
ATOM 823 C C . ALA A 1 103 ? 7.317 0.321 2.211 1.00 80.81 103 ALA A C 1
ATOM 825 O O . ALA A 1 103 ? 7.909 0.380 3.289 1.00 80.81 103 ALA A O 1
ATOM 826 N N . LEU A 1 104 ? 6.474 1.285 1.812 1.00 78.56 104 LEU A N 1
ATOM 827 C CA . LEU A 1 104 ? 6.136 2.448 2.647 1.00 78.56 104 LEU A CA 1
ATOM 828 C C . LEU A 1 104 ? 5.410 2.054 3.940 1.00 78.56 104 LEU A C 1
ATOM 830 O O . LEU A 1 104 ? 5.630 2.668 4.980 1.00 78.56 104 LEU A O 1
ATOM 834 N N . GLY A 1 105 ? 4.585 1.006 3.895 1.00 71.31 105 GLY A N 1
ATOM 835 C CA . GLY A 1 105 ? 3.927 0.420 5.065 1.00 71.31 105 GLY A CA 1
ATOM 836 C C . GLY A 1 105 ? 4.843 -0.412 5.973 1.00 71.31 105 GLY A C 1
ATOM 837 O O . GLY A 1 105 ? 4.354 -1.022 6.920 1.00 71.31 105 GLY A O 1
ATOM 838 N N . GLY A 1 106 ? 6.151 -0.477 5.697 1.00 71.56 106 GLY A N 1
ATOM 839 C CA . GLY A 1 106 ? 7.102 -1.288 6.460 1.00 71.56 106 GLY A CA 1
ATOM 840 C C . GLY A 1 106 ? 7.134 -2.764 6.052 1.00 71.56 106 GLY A C 1
ATOM 841 O O . GLY A 1 106 ? 7.766 -3.575 6.733 1.00 71.56 106 GLY A O 1
ATOM 842 N N . PHE A 1 107 ? 6.491 -3.134 4.938 1.00 68.69 107 PHE A N 1
ATOM 843 C CA . PHE A 1 107 ? 6.640 -4.459 4.347 1.00 68.69 107 PHE A CA 1
ATOM 844 C C . PHE A 1 107 ? 8.027 -4.573 3.712 1.00 68.69 107 PHE A C 1
ATOM 846 O O . PHE A 1 107 ? 8.273 -4.171 2.575 1.00 68.69 107 PHE A O 1
ATOM 853 N N 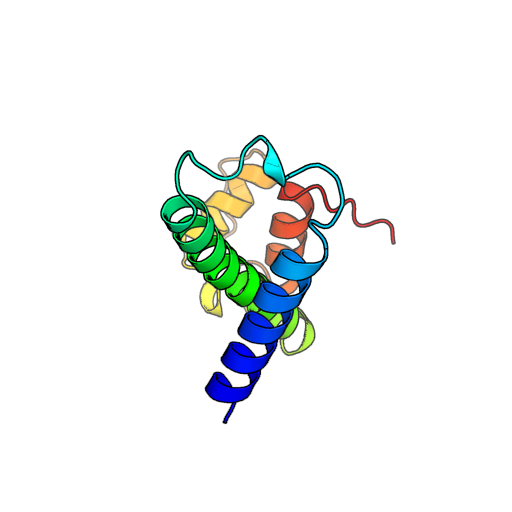. LEU A 1 108 ? 8.960 -5.128 4.477 1.00 55.66 108 LEU A N 1
ATOM 854 C CA . LEU A 1 108 ? 10.248 -5.570 3.970 1.00 55.66 108 LEU A CA 1
ATOM 855 C C . LEU A 1 108 ? 9.997 -6.863 3.196 1.00 55.66 108 LEU A C 1
ATOM 857 O O . LEU A 1 108 ? 9.873 -7.925 3.805 1.00 55.66 108 LEU A O 1
ATOM 861 N N . CYS A 1 109 ? 9.880 -6.767 1.871 1.00 47.62 109 CYS A N 1
ATOM 862 C CA . CYS A 1 109 ? 9.756 -7.928 0.995 1.00 47.62 109 CYS A CA 1
ATOM 863 C C . CYS A 1 109 ? 11.030 -8.780 1.074 1.00 47.62 109 CYS A C 1
ATOM 865 O O . CYS A 1 109 ? 11.973 -8.610 0.304 1.00 47.62 109 CYS A O 1
ATOM 867 N N . ARG A 1 110 ? 11.087 -9.660 2.073 1.00 45.28 110 ARG A N 1
ATOM 868 C CA . ARG A 1 110 ? 12.077 -10.726 2.159 1.00 45.28 110 ARG A CA 1
ATOM 869 C C . ARG A 1 110 ? 11.567 -11.868 1.274 1.00 45.28 110 ARG A C 1
ATOM 871 O O . ARG A 1 110 ? 10.558 -12.477 1.623 1.00 45.28 110 ARG A O 1
ATOM 878 N N . ASN A 1 111 ? 12.315 -12.112 0.194 1.00 36.44 111 ASN A N 1
ATOM 879 C CA . ASN A 1 111 ? 12.111 -13.012 -0.957 1.00 36.44 111 ASN A CA 1
ATOM 880 C C . ASN A 1 111 ? 11.400 -12.410 -2.167 1.00 36.44 111 ASN A C 1
ATOM 882 O O . ASN A 1 111 ? 10.224 -12.010 -2.048 1.00 36.44 111 ASN A O 1
#

Sequence (111 aa):
MLTVVQLSLVNRALSRLYSQSGCGLEKLQLETAERIERALATYTIVAWRLLWLTYEARYNPEAPADTILSTIEWQALYCTVNKTSTLPEHPPTIKTCIFWLAALGGFLCRN

Mean predicted aligned error: 13.15 Å

pLDDT: mean 70.21, std 16.85, range [33.0, 89.38]

Nearest PDB structures (foldseek):
  6o9v-assembly1_B-2  TM=3.610E-01  e=9.150E+00  Paramagnetospirillum magnetotacticum
  7n9k-assembly1_A  TM=3.395E-01  e=9.150E+00  Paramagnetospirillum magnetotacticum

Radius of gyration: 18.41 Å; Cα contacts (8 Å, |Δi|>4): 54; chains: 1; bounding box: 37×28×52 Å

=== Feature glossary ===
Each block in this record encodes a different view of the same protein. In brief:

Predicted aligned error. PAE(i, j) answers: if I align the predicted and true structures on residue i, how far off (in Å) do I expect residue j to be? A block-diagonal PAE matrix with low values on the blocks and high values off-diagonal is the signature of a multi-domain protein with confidently predicted domains but uncertain inter-domain orientation.

Contact-map, Ramachandran, and PAE plots. Plot images: a contact map (which residues are close in 3D, as an N×N binary image), a Ramachandran scatter (backbone torsion angles, revealing secondary-structure composition at a glance), and — for AlphaFold structures — a PAE heatmap (pairwise prediction confidence).

Backbone torsions (φ/ψ). φ (phi) and ψ (psi) are the two rotatable backbone dihedrals per residue: φ is the C(i-1)–N–Cα–C torsion, ψ is the N–Cα–C–N(i+1) torsion, both in degrees on (−180°, 180°]. α-helical residues cluster near (−60°, −45°); β-strand residues near (−120°, +130°). A Ramachandran plot is simply a scatter of (φ, ψ) for every residue.

Foldseek 3Di. A 3Di character summarizes, for each residue, the relative orientation of the Cα frame of its nearest spatial neighbor. Because it encodes fold topology rather than chemistry, 3Di alignments detect remote structural similarity that sequence alignment misses.

Radius of gyration, Cα contacts, bounding box. Three whole-structure scalars: the radius of gyration (RMS distance of Cα from centroid, in Å), the count of Cα–Cα contacts (pairs closer than 8 Å and separated by more than four residues in sequence — i.e. tertiary, not local, contacts), and the bounding-box dimensions. Together they distinguish compact globular folds from extended fibres or disordered chains.

Sequence. Sequence gives the chain of amino acids in standard one-letter code (A=alanine, C=cysteine, …, Y=tyrosine), read N→C. It is the only feature that is directly encoded by the gene; all structural features are derived from the folded form of this sequence.

mmCIF coordinates. Atomic coordinates in PDBx/mmCIF format — the same representation the Protein Data Bank distributes. Each line of the _atom_site loop places one backbone atom in Cartesian space (units: ångströms, origin: arbitrary).

Secondary structure (3-state, P-SEA). Three-state secondary structure (P-SEA) collapses the eight DSSP classes into helix (a), strand (b), and coil (c). P-SEA assigns these from Cα geometry alone — distances and angles — without requiring backbone oxygens, so it works on any Cα trace.

InterPro / GO / CATH / organism. Functional annotations link the protein to curated databases. InterPro entries identify conserved domains and families by matching the sequence against member-database signatures (Pfam, PROSITE, CDD, …). Gene Ontology (GO) terms describe molecular function, biological process, and cellular component in a controlled vocabulary. CATH places the structure in a hierarchical fold classification (Class/Architecture/Topology/Homologous-superfamily). The organism is the source species.

B-factor. B-factor (Debye–Waller factor) reflects atomic displacement in the crystal lattice. It is an experimental observable (units Å²), not a prediction; low values mean the atom is pinned down, high values mean it moves or is heterogeneous across the crystal.

Rendered structure images. Structure images are PyMOL renders from six orthogonal camera directions. Cartoon representation draws helices as coils and strands as arrows; sticks shows the backbone as bonds; surface shows the solvent-excluded envelope. Rainbow coloring maps sequence position to hue (blue→red, N→C); chain coloring assigns a distinct color per polypeptide.

Solvent-accessible surface area. Solvent-accessible surface area (SASA) is the area in Å² traced out by the centre of a 1.4 Å probe sphere (a water molecule) rolled over the protein's van der Waals surface (Shrake–Rupley / Lee–Richards construction). Buried residues have near-zero SASA; fully exposed residues can exceed 200 Å². The total SASA scales roughly with the number of surface residues.

Secondary structure (8-state, DSSP). The SS8 string is DSSP's per-residue secondary-structure call. α-helix (H) means an i→i+4 H-bond ladder; β-strand (E) means the residue participates in a β-sheet; 3₁₀ (G) and π (I) are tighter and wider helices; T/S are turns/bends; '-' is loop.

pLDDT. For AlphaFold model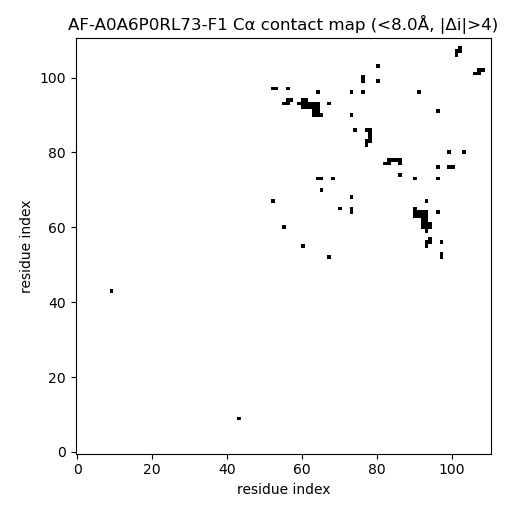s, the B-factor field carries pLDDT — the model's own estimate of local accuracy on a 0–100 scale. Regions with pLDDT<50 should be treated as essentially unmodeled; they often correspond to intrinsically disordered segments.

Nearest PDB structures. Nearest PDB neighbors are the top structural matches found by Foldseek when searching this structure against the entire Protein Data Bank. Each hit reports a TM-score (0 to 1; >0.5 almost always implies the same fold) and an E-value. These are *structural* homologs — they may share no detectable sequence similarity.